Protein AF-A0A1I8EVM3-F1 (afdb_monomer)

Nearest PDB structures (foldseek):
  8cai-assembly1_L  TM=2.665E-01  e=5.292E+00  Escherichia coli BW25113
  7oya-assembly1_11  TM=4.062E-01  e=8.406E+00  Danio rerio

Organism: Wuchereria bancrofti (NCBI:txid6293)

Solvent-accessible surface area (backbone atoms only — not comparable to full-atom values): 5847 Å² total; per-residue (Å²): 129,57,73,59,86,52,32,34,42,42,67,45,78,44,80,54,97,91,37,86,43,81,43,78,64,25,26,32,38,30,54,100,83,37,78,64,39,66,34,47,65,40,20,29,35,78,49,53,88,79,51,93,86,43,60,34,30,41,32,12,45,53,48,95,80,80,48,82,58,42,72,48,76,45,57,61,92,48,41,81,83,69,46,72,93,42,45,83,46,80,85,51,85,64,82,79,127

Foldseek 3Di:
DDDDQFKDWAWDFDQDPNDTDIDTQFMFTADPNDGFWTDGEQAKEWDQDDDPRFIKIWHQYQDPPRDGTDIDIGHPVCCVVPNVRGHYDYTDGPPPD

Mean predicted aligned error: 6.43 Å

Sequence (97 aa):
YQQTRKSKVEQICVLENGKAVVKTLGCIFVHKGYNTLFLKPGTYTIWNQQIDGLAIGVICRQPKNDGMPSLETFRIEDIISKVNGLQYDQPRDQLIN

Secondary structure (DSSP, 8-state):
-EE-SSEEEEEEEEEETTEEEEEEEEEEEEETTEEEEEE-TTEEEEE-SSSTT--EEEEEEPPTTSPPPEEEEEEGGGHHHH-TTPEE---------

Radius of gyration: 14.05 Å; Cα contacts (8 Å, |Δi|>4): 199; chains: 1; bounding box: 40×22×39 Å

pLDDT: mean 83.73, std 12.53, range [35.88, 95.31]

Structure (mmCIF, N/CA/C/O backbone):
data_AF-A0A1I8EVM3-F1
#
_entry.id   AF-A0A1I8EVM3-F1
#
loop_
_atom_site.group_PDB
_atom_site.id
_atom_site.type_symbol
_atom_site.label_atom_id
_atom_site.label_alt_id
_atom_site.label_comp_id
_atom_site.label_asym_id
_atom_site.label_entity_id
_atom_site.label_seq_id
_atom_site.pdbx_PDB_ins_code
_atom_site.Cartn_x
_atom_site.Cartn_y
_atom_site.Cartn_z
_atom_site.occupancy
_atom_site.B_iso_or_equiv
_atom_site.auth_seq_id
_atom_site.auth_comp_id
_atom_site.auth_asym_id
_atom_site.auth_atom_id
_atom_site.pdbx_PDB_model_num
ATOM 1 N N . TYR A 1 1 ? 12.301 9.938 -4.197 1.00 52.69 1 TYR A N 1
ATOM 2 C CA . TYR A 1 1 ? 11.851 9.691 -2.814 1.00 52.69 1 TYR A CA 1
ATOM 3 C C . TYR A 1 1 ? 10.833 10.749 -2.418 1.00 52.69 1 TYR A C 1
ATOM 5 O O . TYR A 1 1 ? 11.196 11.916 -2.328 1.00 52.69 1 TYR A O 1
ATOM 13 N N . GLN A 1 2 ? 9.567 10.371 -2.241 1.00 57.66 2 GLN A N 1
ATOM 14 C CA . GLN A 1 2 ? 8.517 11.272 -1.758 1.00 57.66 2 GLN A CA 1
ATOM 15 C C . GLN A 1 2 ? 8.086 10.789 -0.372 1.00 57.66 2 GLN A C 1
ATOM 17 O O . GLN A 1 2 ? 7.634 9.652 -0.227 1.00 57.66 2 GLN A O 1
ATOM 22 N N . GLN A 1 3 ? 8.272 11.631 0.645 1.00 71.44 3 GLN A N 1
ATOM 23 C CA . GLN A 1 3 ? 7.889 11.340 2.024 1.00 71.44 3 GLN A CA 1
ATOM 24 C C . GLN A 1 3 ? 7.014 12.465 2.567 1.00 71.44 3 GLN A C 1
ATOM 26 O O . GLN A 1 3 ? 7.337 13.644 2.453 1.00 71.44 3 GLN A O 1
ATOM 31 N N . THR A 1 4 ? 5.900 12.077 3.171 1.00 76.69 4 THR A N 1
ATOM 32 C CA . THR A 1 4 ? 5.015 12.944 3.943 1.00 76.69 4 THR A CA 1
ATOM 33 C C . THR A 1 4 ? 5.018 12.487 5.403 1.00 76.69 4 THR A C 1
ATOM 35 O O . THR A 1 4 ? 5.635 11.483 5.757 1.00 76.69 4 THR A O 1
ATOM 38 N N . ARG A 1 5 ? 4.275 13.184 6.271 1.00 76.62 5 ARG A N 1
ATOM 39 C CA . ARG A 1 5 ? 4.093 12.760 7.672 1.00 76.62 5 ARG A CA 1
ATOM 40 C C . ARG A 1 5 ? 3.433 11.381 7.819 1.00 76.62 5 ARG A C 1
ATOM 42 O O . ARG A 1 5 ? 3.532 10.799 8.891 1.00 76.62 5 ARG A O 1
ATOM 49 N N . LYS A 1 6 ? 2.723 10.898 6.790 1.00 80.25 6 LYS A N 1
ATOM 50 C CA . LYS A 1 6 ? 1.907 9.670 6.845 1.00 80.25 6 LYS A CA 1
ATOM 51 C C . LYS A 1 6 ? 2.286 8.622 5.800 1.00 80.25 6 LYS A C 1
ATOM 53 O O . LYS A 1 6 ? 1.741 7.523 5.815 1.00 80.25 6 LYS A O 1
ATOM 58 N N . SER A 1 7 ? 3.181 8.947 4.874 1.00 83.50 7 SER A N 1
ATOM 59 C CA . SER A 1 7 ? 3.510 8.058 3.767 1.00 83.50 7 SER A CA 1
ATOM 60 C C . SER A 1 7 ? 4.938 8.231 3.285 1.00 83.50 7 SER A C 1
ATOM 62 O O . SER A 1 7 ? 5.512 9.316 3.358 1.00 83.50 7 SER A O 1
ATOM 64 N N . LYS A 1 8 ? 5.487 7.158 2.736 1.00 87.06 8 LYS A N 1
ATOM 65 C CA . LYS A 1 8 ? 6.769 7.127 2.043 1.00 87.06 8 LYS A CA 1
ATOM 66 C C . LYS A 1 8 ? 6.608 6.268 0.793 1.00 87.06 8 LYS A C 1
ATOM 68 O O . LYS A 1 8 ? 6.016 5.200 0.864 1.00 87.06 8 LYS A O 1
ATOM 73 N N . VAL A 1 9 ? 7.119 6.723 -0.345 1.00 85.81 9 VAL A N 1
ATOM 74 C CA . VAL A 1 9 ? 7.201 5.904 -1.564 1.00 85.81 9 VAL A CA 1
ATOM 75 C C . VAL A 1 9 ? 8.618 5.363 -1.678 1.00 85.81 9 VAL A C 1
ATOM 77 O O .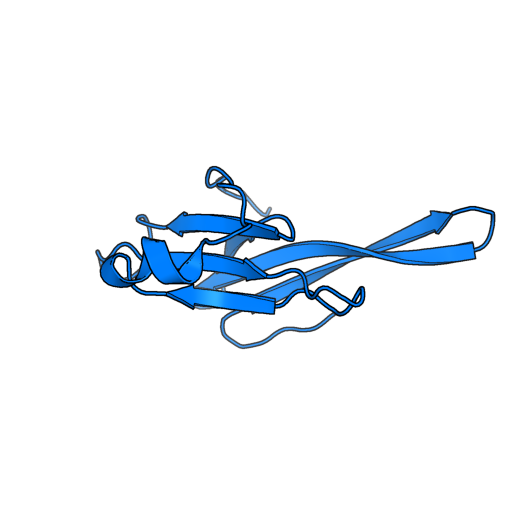 VAL A 1 9 ? 9.578 6.135 -1.759 1.00 85.81 9 VAL A O 1
ATOM 80 N N . GLU A 1 10 ? 8.749 4.041 -1.658 1.00 86.19 10 GLU A N 1
ATOM 81 C CA . GLU A 1 10 ? 10.025 3.349 -1.773 1.00 86.19 10 GLU A CA 1
ATOM 82 C C . GLU A 1 10 ? 10.343 3.049 -3.236 1.00 86.19 10 GLU A C 1
ATOM 84 O O . GLU A 1 10 ? 9.502 2.557 -3.987 1.00 86.19 10 GLU A O 1
ATOM 89 N N . GLN A 1 11 ? 11.566 3.370 -3.650 1.00 87.06 11 GLN A N 1
ATOM 90 C CA . GLN A 1 11 ? 12.022 3.241 -5.028 1.00 87.06 11 GLN A CA 1
ATOM 91 C C . GLN A 1 11 ? 13.393 2.578 -5.059 1.00 87.06 11 GLN A C 1
ATOM 93 O O . GLN A 1 11 ? 14.208 2.784 -4.162 1.00 87.06 11 GLN A O 1
ATOM 98 N N . ILE A 1 12 ? 13.656 1.841 -6.129 1.00 87.62 12 ILE A N 1
ATOM 99 C CA . ILE A 1 12 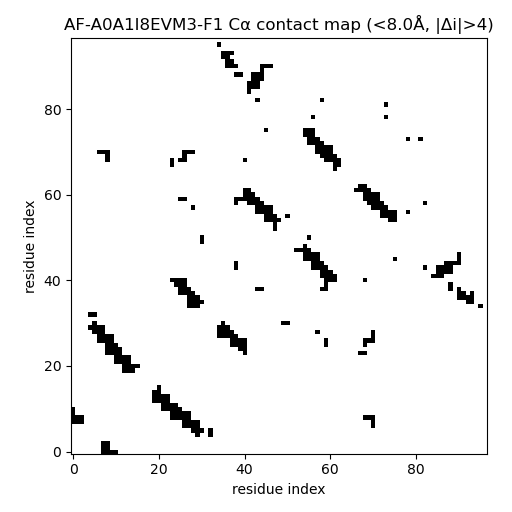? 14.940 1.222 -6.432 1.00 87.62 12 ILE A CA 1
ATOM 100 C C . ILE A 1 12 ? 15.411 1.688 -7.809 1.00 87.62 12 ILE A C 1
ATOM 102 O O . ILE A 1 12 ? 14.605 1.920 -8.709 1.00 87.62 12 ILE A O 1
ATOM 106 N N . CYS A 1 13 ? 16.720 1.835 -7.978 1.00 87.75 13 CYS A N 1
ATOM 107 C CA . CYS A 1 13 ? 17.329 2.020 -9.287 1.00 87.75 13 CYS A CA 1
ATOM 108 C C . CYS A 1 13 ? 17.817 0.657 -9.778 1.00 87.75 13 CYS A C 1
ATOM 110 O O . CYS A 1 13 ? 18.625 0.019 -9.106 1.00 87.75 13 CYS A O 1
ATOM 112 N N . VAL A 1 14 ? 17.310 0.202 -10.920 1.00 89.50 14 VAL A N 1
ATOM 113 C CA . VAL A 1 14 ? 17.727 -1.051 -11.557 1.00 89.50 14 VAL A CA 1
ATOM 114 C C . VAL A 1 14 ? 18.379 -0.754 -12.900 1.00 89.50 14 VAL A C 1
ATOM 116 O O . VAL A 1 14 ? 18.017 0.206 -13.579 1.00 89.50 14 VAL A O 1
ATOM 119 N N . LEU A 1 15 ? 19.356 -1.572 -13.284 1.00 92.19 15 LEU A N 1
ATOM 120 C CA . LEU A 1 15 ? 19.970 -1.490 -14.603 1.00 92.19 15 LEU A CA 1
ATOM 121 C C . LEU A 1 15 ? 19.183 -2.381 -15.568 1.00 92.19 15 LEU A C 1
ATOM 123 O O . LEU A 1 15 ? 19.225 -3.602 -15.454 1.00 92.19 15 LEU A O 1
ATOM 127 N N . GLU A 1 16 ? 18.484 -1.778 -16.525 1.00 90.06 16 GLU A N 1
ATOM 128 C CA . GLU A 1 16 ? 17.745 -2.494 -17.568 1.00 90.06 16 GLU A CA 1
ATOM 129 C C . GLU A 1 16 ? 18.237 -2.045 -18.939 1.00 90.06 16 GLU A C 1
ATOM 131 O O . GLU A 1 16 ? 18.280 -0.852 -19.239 1.00 90.06 16 GLU A O 1
ATOM 136 N N . ASN A 1 17 ? 18.649 -3.002 -19.778 1.00 90.31 17 ASN A N 1
ATOM 137 C CA . ASN A 1 17 ? 19.186 -2.738 -21.119 1.00 90.31 17 ASN A CA 1
ATOM 138 C C . ASN A 1 17 ? 20.317 -1.687 -21.129 1.00 90.31 17 ASN A C 1
ATOM 140 O O . ASN A 1 17 ? 20.364 -0.811 -21.992 1.00 90.31 17 ASN A O 1
ATOM 144 N N . GLY A 1 18 ? 21.207 -1.740 -20.130 1.00 90.75 18 GLY A N 1
ATOM 145 C CA . GLY A 1 18 ? 22.331 -0.807 -19.992 1.00 90.75 18 GLY A CA 1
ATOM 146 C C . GLY A 1 18 ? 21.943 0.610 -19.551 1.00 90.75 18 GLY A C 1
ATOM 147 O O . GLY A 1 18 ? 22.793 1.496 -19.558 1.00 90.75 18 GLY A O 1
ATOM 148 N N . LYS A 1 19 ? 20.685 0.843 -19.158 1.00 90.06 19 LYS A N 1
ATOM 149 C CA . LYS A 1 19 ? 20.197 2.131 -18.655 1.00 90.06 19 LYS A CA 1
ATOM 150 C C . LYS A 1 19 ? 19.725 2.003 -17.214 1.00 90.06 19 LYS A C 1
ATOM 152 O O . LY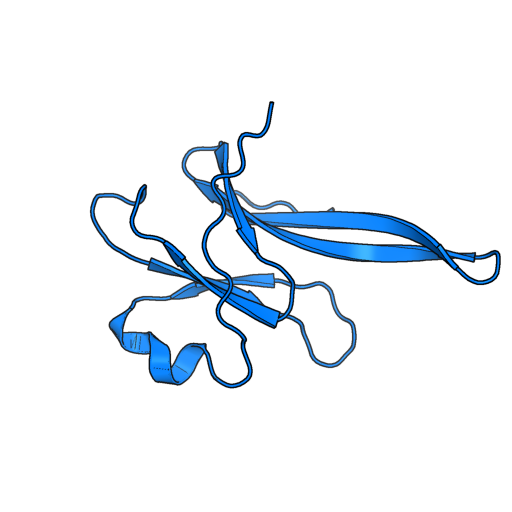S A 1 19 ? 19.087 1.023 -16.839 1.00 90.06 19 LYS A O 1
ATOM 157 N N . ALA A 1 20 ? 20.035 3.012 -16.408 1.00 89.19 20 ALA A N 1
ATOM 158 C CA . ALA A 1 20 ? 19.492 3.139 -15.064 1.00 89.19 20 ALA A CA 1
ATOM 159 C C . ALA A 1 20 ? 18.006 3.523 -15.149 1.00 89.19 20 ALA A C 1
ATOM 161 O O . ALA A 1 20 ? 17.662 4.560 -15.718 1.00 89.19 20 ALA A O 1
ATOM 162 N N . VAL A 1 21 ? 17.135 2.684 -14.592 1.00 88.69 21 VAL A N 1
ATOM 163 C CA . VAL A 1 21 ? 15.683 2.874 -14.552 1.00 88.69 21 VAL A CA 1
ATOM 164 C C . VAL A 1 21 ? 15.230 2.880 -13.097 1.00 88.69 21 VAL A C 1
ATOM 166 O O . VAL A 1 21 ? 15.516 1.957 -12.335 1.00 88.69 21 VAL A O 1
ATOM 169 N N . VAL A 1 22 ? 14.503 3.922 -12.699 1.00 84.88 22 VAL A N 1
ATOM 170 C CA . VAL A 1 22 ? 13.908 4.000 -11.362 1.00 84.88 22 VAL A CA 1
ATOM 171 C C . VAL A 1 22 ? 12.586 3.241 -11.363 1.00 84.88 22 VAL A C 1
ATOM 173 O O . VAL A 1 22 ? 11.679 3.574 -12.121 1.00 84.88 22 VAL A O 1
ATOM 176 N N . LYS A 1 23 ? 12.462 2.243 -10.488 1.00 84.69 23 LYS A N 1
ATOM 177 C CA . LYS A 1 23 ? 11.231 1.483 -10.259 1.00 84.69 23 LYS A CA 1
ATOM 178 C C . LYS A 1 23 ? 10.702 1.735 -8.860 1.00 84.69 23 LYS A C 1
ATOM 180 O O . LYS A 1 23 ? 11.465 1.818 -7.901 1.00 84.69 23 LYS A O 1
ATOM 185 N N . THR A 1 24 ? 9.386 1.843 -8.734 1.00 85.12 24 THR A N 1
ATOM 186 C CA . THR A 1 24 ? 8.743 1.923 -7.421 1.00 85.12 24 THR A CA 1
ATOM 187 C C . THR A 1 24 ? 8.601 0.520 -6.845 1.00 85.12 24 THR A C 1
ATOM 189 O O . THR A 1 24 ? 8.036 -0.357 -7.492 1.00 85.12 24 THR A O 1
ATOM 192 N N . LEU A 1 25 ? 9.113 0.318 -5.632 1.00 88.50 25 LEU A N 1
ATOM 193 C CA . LEU A 1 25 ? 9.008 -0.944 -4.906 1.00 88.50 25 LEU A CA 1
ATOM 194 C C . LEU A 1 25 ? 7.653 -1.051 -4.194 1.00 88.50 25 LEU A C 1
ATOM 196 O O . LEU A 1 25 ? 7.020 -2.104 -4.232 1.00 88.50 25 LEU A O 1
ATOM 200 N N . GLY A 1 26 ? 7.194 0.045 -3.582 1.00 89.75 26 GLY A N 1
ATOM 201 C CA . GLY A 1 26 ? 5.922 0.090 -2.867 1.00 89.75 26 GLY A CA 1
ATOM 202 C C . GLY A 1 26 ? 5.685 1.381 -2.092 1.00 89.75 26 GLY A C 1
ATOM 203 O O . GLY A 1 26 ? 6.511 2.298 -2.086 1.00 89.75 26 GLY A O 1
ATOM 204 N N . CYS A 1 27 ? 4.528 1.447 -1.442 1.00 91.62 27 CYS A N 1
ATOM 205 C CA . CYS A 1 27 ? 4.147 2.522 -0.541 1.00 91.62 27 CYS A CA 1
ATOM 206 C C . CYS A 1 27 ? 4.268 2.050 0.908 1.00 91.62 27 CYS A C 1
ATOM 208 O O . CYS A 1 27 ? 3.790 0.977 1.263 1.00 91.62 27 CYS A O 1
A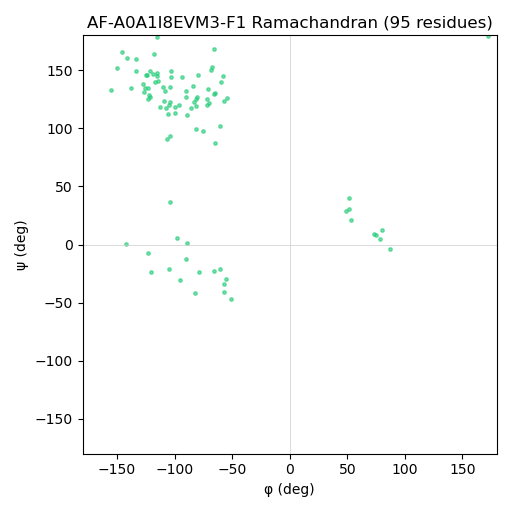TOM 210 N N . ILE A 1 28 ? 4.851 2.888 1.755 1.00 90.25 28 ILE A N 1
ATOM 211 C CA . ILE A 1 28 ? 5.002 2.667 3.187 1.00 90.25 28 ILE A CA 1
ATOM 212 C C . ILE A 1 28 ? 4.072 3.623 3.926 1.00 90.25 28 ILE A C 1
ATOM 214 O O . ILE A 1 28 ? 4.161 4.843 3.756 1.00 90.25 28 ILE A O 1
ATOM 218 N N . PHE A 1 29 ? 3.194 3.079 4.759 1.00 88.25 29 PHE A N 1
ATOM 219 C CA . PHE A 1 29 ? 2.382 3.841 5.693 1.00 88.25 29 PHE A CA 1
ATOM 220 C C . PHE A 1 29 ? 3.197 4.180 6.943 1.00 88.25 29 PHE A C 1
ATOM 222 O O . PHE A 1 29 ? 3.777 3.299 7.588 1.00 88.25 29 PHE A O 1
ATOM 229 N N . VAL A 1 30 ? 3.228 5.467 7.288 1.00 86.81 30 VAL A N 1
ATOM 230 C CA . VAL A 1 30 ? 3.941 5.977 8.461 1.00 86.81 30 VAL A CA 1
ATOM 231 C C . VAL A 1 30 ? 2.930 6.319 9.545 1.00 86.81 30 VAL A C 1
ATOM 233 O O . VAL A 1 30 ? 2.076 7.189 9.358 1.00 86.81 30 VAL A O 1
ATOM 236 N N . HIS A 1 31 ? 3.048 5.668 10.698 1.00 82.19 31 HIS A N 1
ATOM 237 C CA . HIS A 1 31 ? 2.217 5.925 11.866 1.00 82.19 31 HIS A CA 1
ATOM 238 C C . HIS A 1 31 ? 3.102 6.295 13.058 1.00 82.19 31 HIS A C 1
ATOM 240 O O . HIS A 1 31 ? 4.082 5.618 13.351 1.00 82.19 31 HIS A O 1
ATOM 246 N N . LYS A 1 32 ? 2.785 7.414 13.725 1.00 82.31 32 LYS A N 1
ATOM 247 C CA . LYS A 1 32 ? 3.562 7.961 14.860 1.00 82.31 32 LYS A CA 1
ATOM 248 C C . LYS A 1 32 ? 5.070 8.118 14.577 1.00 82.31 32 LYS A C 1
ATOM 250 O O . LYS A 1 32 ? 5.882 8.038 15.486 1.00 82.31 32 LYS A O 1
ATOM 255 N N . GLY A 1 33 ? 5.436 8.370 13.318 1.00 81.81 33 GLY A N 1
ATOM 256 C CA . GLY A 1 33 ? 6.831 8.527 12.886 1.00 81.81 33 GLY A CA 1
ATOM 257 C C . GLY A 1 33 ? 7.543 7.223 12.515 1.00 81.81 33 GLY A C 1
ATOM 258 O O . GLY A 1 33 ? 8.662 7.282 12.015 1.00 81.81 33 GLY A O 1
ATOM 259 N N . TYR A 1 34 ? 6.890 6.072 12.682 1.00 82.50 34 TYR A N 1
ATOM 260 C CA . TYR A 1 34 ? 7.433 4.759 12.344 1.00 82.50 34 TYR A CA 1
ATOM 261 C C . TYR A 1 34 ? 6.833 4.233 11.043 1.00 82.50 34 TYR A C 1
ATOM 263 O O . TYR A 1 34 ? 5.651 4.433 10.759 1.00 82.50 34 TYR A O 1
ATOM 271 N N . ASN A 1 35 ? 7.647 3.537 10.255 1.00 86.44 35 ASN A N 1
ATOM 272 C CA . ASN A 1 35 ? 7.163 2.754 9.123 1.00 86.44 35 ASN A CA 1
ATOM 273 C C . ASN A 1 35 ? 6.405 1.549 9.681 1.00 86.44 35 ASN A C 1
ATOM 275 O O . ASN A 1 35 ? 6.968 0.781 10.453 1.00 86.44 35 ASN A O 1
ATOM 279 N N . THR A 1 36 ? 5.135 1.405 9.320 1.00 85.12 36 THR A N 1
ATOM 280 C CA . THR A 1 36 ? 4.252 0.413 9.962 1.00 85.12 36 THR A CA 1
ATOM 281 C C . THR A 1 36 ? 3.676 -0.608 9.004 1.00 85.12 36 THR A C 1
ATOM 283 O O . THR A 1 36 ? 3.311 -1.697 9.427 1.00 85.12 36 THR A O 1
ATOM 286 N N . LEU A 1 37 ? 3.593 -0.278 7.718 1.00 88.19 37 LEU A N 1
ATOM 287 C CA . LEU A 1 37 ? 2.980 -1.151 6.733 1.00 88.19 37 LEU A CA 1
ATOM 288 C C . LEU A 1 37 ? 3.534 -0.840 5.353 1.00 88.19 37 LEU A C 1
ATOM 290 O O . LEU A 1 37 ? 3.583 0.323 4.956 1.00 88.19 3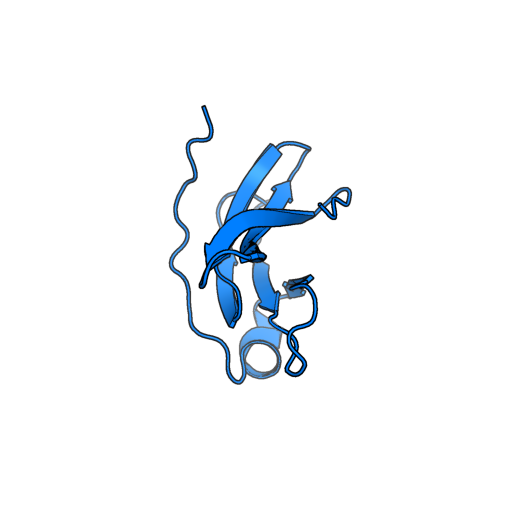7 LEU A O 1
ATOM 294 N N . PHE A 1 38 ? 3.908 -1.879 4.620 1.00 90.81 38 PHE A N 1
ATOM 295 C CA . PHE A 1 38 ? 4.339 -1.790 3.232 1.00 90.81 38 PHE A CA 1
ATOM 296 C C . PHE A 1 38 ? 3.289 -2.419 2.324 1.00 90.81 38 PHE A C 1
ATOM 298 O O . PHE A 1 38 ? 2.792 -3.506 2.611 1.00 90.81 38 PHE A O 1
ATOM 305 N N . LEU A 1 39 ? 2.986 -1.746 1.219 1.00 92.00 39 LEU A N 1
ATOM 306 C CA . LEU A 1 39 ? 2.087 -2.230 0.180 1.00 92.00 39 LEU A CA 1
ATOM 307 C C . LEU A 1 39 ? 2.762 -2.147 -1.181 1.00 92.00 39 LEU A C 1
ATOM 309 O O . LEU A 1 39 ? 3.376 -1.132 -1.525 1.00 92.00 39 LEU A O 1
ATOM 313 N N . LYS A 1 40 ? 2.574 -3.185 -1.992 1.00 92.81 40 LYS A N 1
ATOM 314 C CA . LYS A 1 40 ? 2.958 -3.143 -3.405 1.00 92.81 40 LYS A CA 1
ATOM 315 C C . LYS A 1 40 ? 2.080 -2.160 -4.196 1.00 92.81 40 LYS A C 1
ATOM 317 O O . LYS A 1 40 ? 0.921 -1.947 -3.847 1.00 92.81 40 LYS A O 1
ATOM 322 N N . PRO A 1 41 ? 2.577 -1.572 -5.295 1.00 92.44 41 PRO A N 1
ATOM 323 C CA . PRO A 1 41 ? 1.739 -0.748 -6.157 1.00 92.44 41 PRO A CA 1
ATOM 324 C C . PRO A 1 41 ? 0.554 -1.538 -6.725 1.00 92.44 41 PRO A C 1
ATOM 326 O O . PRO A 1 41 ? 0.699 -2.695 -7.114 1.00 92.44 41 PRO A O 1
ATOM 329 N N . GLY A 1 42 ? -0.617 -0.904 -6.786 1.00 94.00 42 GLY A N 1
ATOM 330 C CA . GLY A 1 42 ? -1.849 -1.529 -7.273 1.00 94.00 42 GLY A CA 1
ATOM 331 C C . GLY A 1 42 ? -2.552 -2.416 -6.243 1.00 94.00 42 GLY A C 1
ATOM 332 O O . GLY A 1 42 ? -3.470 -3.154 -6.605 1.00 94.00 42 GLY A O 1
ATOM 333 N N . THR A 1 43 ? -2.153 -2.346 -4.971 1.00 95.31 43 THR A N 1
ATOM 334 C CA . THR A 1 43 ? -2.752 -3.156 -3.911 1.00 95.31 43 THR A CA 1
ATOM 335 C C . THR A 1 43 ? -3.422 -2.333 -2.817 1.00 95.31 43 THR A C 1
ATOM 337 O O . THR A 1 43 ? -3.224 -1.119 -2.687 1.00 95.31 43 THR A O 1
ATOM 340 N N . TYR A 1 44 ? -4.255 -3.013 -2.034 1.00 95.19 44 TYR A N 1
ATOM 341 C CA . TYR A 1 44 ? -4.846 -2.498 -0.810 1.00 95.19 44 TYR A CA 1
ATOM 342 C C . TYR A 1 44 ? -4.741 -3.523 0.314 1.00 95.19 44 TYR A C 1
ATOM 344 O O . TYR A 1 44 ? -4.626 -4.721 0.071 1.00 95.19 44 TYR A O 1
ATOM 352 N N . THR A 1 45 ? -4.848 -3.061 1.552 1.00 93.81 45 THR A N 1
ATOM 353 C CA . THR A 1 45 ? -4.974 -3.939 2.711 1.00 93.81 45 THR A CA 1
ATOM 354 C C . THR A 1 45 ? -5.855 -3.321 3.785 1.00 93.81 45 THR A C 1
ATOM 356 O O . THR A 1 45 ? -6.153 -2.124 3.745 1.00 93.81 45 THR A O 1
ATOM 359 N N . ILE A 1 46 ? -6.277 -4.146 4.741 1.00 91.38 46 ILE A N 1
ATOM 360 C CA . ILE A 1 46 ? -7.012 -3.708 5.924 1.00 91.38 46 ILE A CA 1
ATOM 361 C C . ILE A 1 46 ? -6.062 -3.766 7.108 1.00 91.38 46 ILE A C 1
ATOM 363 O O . ILE A 1 46 ? -5.633 -4.837 7.531 1.00 91.38 46 ILE A O 1
ATOM 367 N N . TRP A 1 47 ? -5.725 -2.594 7.629 1.00 87.06 47 TRP A N 1
ATOM 368 C CA . TRP A 1 47 ? -4.811 -2.450 8.745 1.00 87.06 47 TRP A CA 1
ATOM 369 C C . TRP A 1 47 ? -5.596 -2.250 10.035 1.00 87.06 47 TRP A C 1
ATOM 371 O O . TRP A 1 47 ? -6.279 -1.242 10.208 1.00 87.06 47 TRP A O 1
ATOM 381 N N . ASN A 1 48 ? -5.514 -3.232 10.929 1.00 76.56 48 ASN A N 1
ATOM 382 C CA . ASN A 1 48 ? -6.271 -3.289 12.180 1.00 76.56 48 ASN A CA 1
ATOM 383 C C . ASN A 1 48 ? -5.422 -2.973 13.421 1.00 76.56 48 ASN A C 1
ATOM 385 O O . ASN A 1 48 ? -5.971 -2.629 14.462 1.00 76.56 48 ASN A O 1
ATOM 389 N N . GLN A 1 49 ? -4.097 -3.102 13.334 1.00 63.62 49 GLN A N 1
ATOM 390 C CA . GLN A 1 49 ? -3.307 -3.372 14.531 1.00 63.62 49 GLN A CA 1
ATOM 391 C C . GLN A 1 49 ? -2.803 -2.127 15.273 1.00 63.62 49 GLN A C 1
ATOM 393 O O . GLN A 1 49 ? -2.341 -2.271 16.400 1.00 63.62 49 GLN A O 1
ATOM 398 N N . GLN A 1 50 ? -2.866 -0.915 14.695 1.00 61.06 50 GLN A N 1
ATOM 399 C CA . GLN A 1 50 ? -2.149 0.234 15.287 1.00 61.06 50 GLN A CA 1
ATOM 400 C C . GLN A 1 50 ? -2.824 1.615 15.244 1.00 61.06 50 GLN A C 1
ATOM 402 O O . GLN A 1 50 ? -2.234 2.559 15.762 1.00 61.06 50 GLN A O 1
ATOM 407 N N . ILE A 1 51 ? -4.033 1.785 14.696 1.00 63.03 51 ILE A N 1
ATOM 408 C CA . ILE A 1 51 ? -4.702 3.104 14.710 1.00 63.03 51 ILE A CA 1
ATOM 409 C C . ILE A 1 51 ? -5.847 3.105 15.709 1.00 63.03 51 ILE A C 1
ATOM 411 O O . ILE A 1 51 ? -6.966 2.774 15.349 1.00 63.03 51 ILE A O 1
ATOM 415 N N . ASP A 1 52 ? -5.565 3.481 16.956 1.00 68.25 52 ASP A N 1
ATOM 416 C CA . ASP A 1 52 ? -6.574 3.860 17.960 1.00 68.25 52 ASP A CA 1
ATOM 417 C C . ASP A 1 52 ? -7.757 2.867 18.113 1.00 68.25 52 ASP A C 1
ATOM 419 O O . ASP A 1 52 ? -8.872 3.255 18.450 1.00 68.25 52 ASP A O 1
ATOM 423 N N . GLY A 1 53 ? -7.520 1.574 17.848 1.00 70.75 53 GLY A N 1
ATOM 424 C CA . GLY A 1 53 ? -8.530 0.507 17.902 1.00 70.75 53 GLY A CA 1
ATOM 425 C C . GLY A 1 53 ? -9.475 0.415 16.695 1.00 70.75 53 GLY A C 1
ATOM 426 O O . GLY A 1 53 ? -10.392 -0.403 16.707 1.00 70.75 53 GLY A O 1
ATOM 427 N N . LEU A 1 54 ? -9.266 1.216 15.649 1.00 78.62 54 LEU A N 1
ATOM 428 C CA . LEU A 1 54 ? -10.070 1.227 14.431 1.00 78.62 54 LEU A CA 1
ATOM 429 C C . LEU A 1 54 ? -9.301 0.620 13.257 1.00 78.62 54 LEU A C 1
ATOM 431 O O . LEU A 1 54 ? -8.166 0.996 12.959 1.00 78.62 54 LEU A O 1
ATOM 435 N N . ALA A 1 55 ? -9.960 -0.291 12.541 1.00 87.06 55 ALA A N 1
ATOM 436 C CA . ALA A 1 55 ? -9.452 -0.774 11.269 1.00 87.06 55 ALA A CA 1
ATOM 437 C C . ALA A 1 55 ? -9.560 0.329 10.211 1.00 87.06 55 ALA A C 1
ATOM 439 O O . ALA A 1 55 ? -10.606 0.965 10.061 1.00 87.06 55 ALA A O 1
ATOM 440 N N . ILE A 1 56 ? -8.488 0.526 9.449 1.00 90.12 56 ILE A N 1
ATOM 441 C CA . ILE A 1 56 ? -8.478 1.409 8.285 1.00 90.12 56 ILE A CA 1
ATOM 442 C C . ILE A 1 56 ? -8.094 0.630 7.036 1.00 90.12 56 ILE A 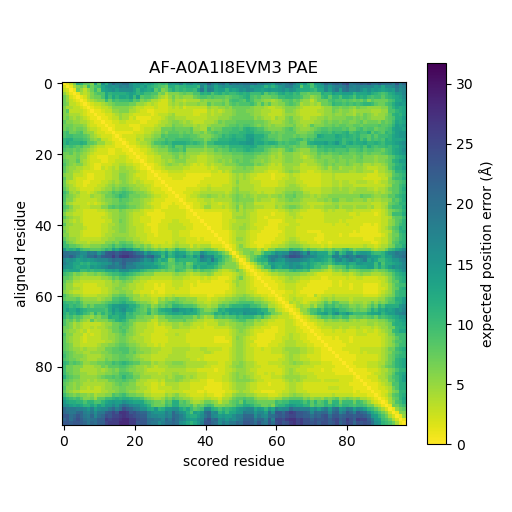C 1
ATOM 444 O O . ILE A 1 56 ? -7.320 -0.325 7.077 1.00 90.12 56 ILE A O 1
ATOM 448 N N . GLY A 1 57 ? -8.621 1.064 5.902 1.00 92.31 57 GLY A N 1
ATOM 449 C CA . GLY A 1 57 ? -8.137 0.621 4.613 1.00 92.31 57 GLY A CA 1
ATOM 450 C C . GLY A 1 57 ? -6.923 1.440 4.189 1.00 92.31 57 GLY A C 1
ATOM 451 O O . GLY A 1 57 ? -6.932 2.666 4.314 1.00 92.31 57 GLY A O 1
ATOM 452 N N . VAL A 1 58 ? -5.891 0.781 3.669 1.00 93.06 58 VAL A N 1
ATOM 453 C CA . VAL A 1 58 ? -4.692 1.427 3.116 1.00 93.06 58 VAL A CA 1
ATOM 454 C C . VAL A 1 58 ? -4.513 0.965 1.676 1.00 93.06 58 VAL A C 1
ATOM 456 O O . VAL A 1 58 ? -4.654 -0.218 1.387 1.00 93.06 58 VAL A O 1
ATOM 459 N N . ILE A 1 59 ? -4.231 1.895 0.770 1.00 94.56 59 ILE A N 1
ATOM 460 C CA . ILE A 1 59 ? -4.075 1.666 -0.669 1.00 94.56 59 ILE A CA 1
ATOM 461 C C . ILE A 1 59 ? -2.721 2.210 -1.108 1.00 94.56 59 ILE A C 1
ATOM 463 O O . ILE A 1 59 ? -2.389 3.349 -0.785 1.00 94.56 59 ILE A O 1
ATOM 467 N N . CYS A 1 60 ? -1.987 1.440 -1.909 1.00 93.69 60 CYS A N 1
ATOM 468 C CA . CYS A 1 60 ? -0.894 1.955 -2.729 1.00 93.69 60 CYS A CA 1
ATOM 469 C C . CYS A 1 60 ? -1.375 2.046 -4.177 1.00 93.69 60 CYS A C 1
ATOM 471 O O . CYS A 1 60 ? -1.352 1.073 -4.933 1.00 93.69 60 CYS A O 1
ATOM 473 N N . ARG A 1 61 ? -1.884 3.214 -4.567 1.00 92.12 61 ARG A N 1
ATOM 474 C CA . ARG A 1 61 ? -2.533 3.404 -5.861 1.00 92.12 61 ARG A CA 1
ATOM 475 C C . ARG A 1 61 ? -1.484 3.609 -6.940 1.00 92.12 61 ARG A C 1
ATOM 477 O O . ARG A 1 61 ? -0.735 4.579 -6.900 1.00 92.12 61 ARG A O 1
ATOM 484 N N . GLN A 1 62 ? -1.468 2.715 -7.924 1.00 89.75 62 GLN A N 1
ATOM 485 C CA . GLN A 1 62 ? -0.665 2.869 -9.133 1.00 89.75 62 GLN A CA 1
ATOM 486 C C . GLN A 1 62 ? -1.460 3.702 -10.156 1.00 89.75 62 GLN A C 1
ATOM 488 O O . GLN A 1 62 ? -2.536 3.271 -10.580 1.00 89.75 62 GLN A O 1
ATOM 493 N N . PRO A 1 63 ? -0.990 4.894 -10.560 1.00 84.81 63 PRO A N 1
ATOM 494 C CA . PRO A 1 63 ? -1.618 5.644 -11.644 1.00 84.81 63 PRO A CA 1
ATOM 495 C C . PRO A 1 63 ? -1.423 4.936 -12.993 1.00 84.81 63 PRO A C 1
ATOM 497 O O . PRO A 1 63 ? -0.409 4.279 -13.221 1.00 84.81 63 PRO A O 1
ATOM 500 N N . LYS A 1 64 ? -2.388 5.115 -13.907 1.00 79.06 64 LYS A N 1
ATOM 501 C CA . LYS A 1 64 ? -2.420 4.452 -15.226 1.00 79.06 64 LYS A CA 1
ATOM 502 C C . LYS A 1 64 ? -1.283 4.855 -16.177 1.00 79.06 64 LYS A C 1
ATOM 504 O O . LYS A 1 64 ? -0.986 4.102 -17.092 1.00 79.06 64 LYS A O 1
ATOM 509 N N . ASN A 1 65 ? -0.671 6.022 -15.973 1.00 78.94 65 ASN A N 1
ATOM 510 C CA . ASN A 1 65 ? 0.313 6.612 -16.892 1.00 78.94 65 ASN A CA 1
ATOM 511 C C . ASN A 1 65 ? 1.756 6.477 -16.372 1.00 78.94 65 ASN A C 1
ATOM 513 O O . ASN A 1 65 ? 2.517 7.437 -16.458 1.00 78.94 65 ASN A O 1
ATOM 517 N N . ASP A 1 66 ? 2.094 5.359 -15.722 1.00 68.94 66 ASP A N 1
ATOM 518 C CA . ASP A 1 66 ? 3.412 5.118 -15.101 1.00 68.94 66 ASP A CA 1
ATOM 519 C C . ASP A 1 66 ? 3.877 6.208 -14.114 1.00 68.94 66 ASP A C 1
ATOM 521 O O . ASP A 1 66 ? 5.057 6.342 -13.789 1.00 68.94 66 ASP A O 1
ATOM 525 N N . GLY A 1 67 ? 2.931 6.994 -13.597 1.00 74.50 67 GLY A N 1
ATOM 526 C CA . GLY A 1 67 ? 3.192 7.989 -12.566 1.00 74.50 67 GLY A CA 1
ATOM 527 C C . GLY A 1 67 ? 3.621 7.353 -11.241 1.00 74.50 67 GLY A C 1
ATOM 528 O O . GLY A 1 67 ? 3.492 6.146 -11.014 1.00 74.50 67 GLY A O 1
ATOM 529 N N . MET A 1 68 ? 4.102 8.192 -10.325 1.00 82.19 68 MET A N 1
ATOM 530 C CA . MET A 1 68 ? 4.498 7.740 -8.994 1.00 82.19 68 MET A CA 1
ATOM 531 C C . MET A 1 68 ? 3.275 7.234 -8.207 1.00 82.19 68 MET A C 1
ATOM 533 O O . MET A 1 68 ? 2.272 7.949 -8.131 1.00 82.19 68 MET A O 1
ATOM 537 N N . PRO A 1 69 ? 3.343 6.031 -7.608 1.00 86.69 69 PRO A N 1
ATOM 538 C CA . PRO A 1 69 ? 2.295 5.535 -6.730 1.00 86.69 69 PRO A CA 1
ATOM 539 C C . PRO A 1 69 ? 2.038 6.453 -5.545 1.00 86.69 69 PRO A C 1
ATOM 541 O O . PRO A 1 69 ? 2.968 7.036 -4.985 1.00 86.69 69 PRO A O 1
ATOM 544 N N . SER A 1 70 ? 0.779 6.541 -5.136 1.00 88.31 70 SER A N 1
ATOM 545 C CA . SER A 1 70 ? 0.356 7.313 -3.972 1.00 88.31 70 SER A CA 1
ATOM 546 C C . SER A 1 70 ? -0.197 6.401 -2.889 1.00 88.31 70 SER A C 1
ATOM 548 O O . SER A 1 70 ? -0.863 5.402 -3.164 1.00 88.31 70 SER A O 1
ATOM 550 N N . LEU A 1 71 ? 0.057 6.766 -1.634 1.00 90.69 71 LEU A N 1
ATOM 551 C CA . LEU A 1 71 ? -0.595 6.123 -0.505 1.00 90.69 71 LEU A CA 1
ATOM 552 C C . LEU A 1 71 ? -1.894 6.857 -0.175 1.00 90.69 71 LEU A C 1
ATOM 554 O O . LEU A 1 71 ? -1.886 8.067 0.055 1.00 90.69 71 LEU A O 1
ATOM 558 N N . GLU A 1 72 ? -2.990 6.114 -0.113 1.00 91.69 72 GLU A N 1
ATOM 559 C CA . GLU A 1 72 ? -4.309 6.605 0.274 1.00 91.69 72 GLU A CA 1
ATOM 560 C C . GLU A 1 72 ? -4.842 5.766 1.438 1.00 91.69 72 GLU A C 1
ATOM 562 O O . GLU A 1 72 ? -4.598 4.563 1.513 1.00 91.69 72 GLU A O 1
ATOM 567 N N . THR A 1 73 ? -5.596 6.388 2.343 1.00 90.50 73 THR A N 1
ATOM 568 C CA . THR A 1 73 ? -6.316 5.680 3.409 1.00 90.50 73 THR A CA 1
ATOM 569 C C . THR A 1 73 ? -7.813 5.900 3.269 1.00 90.50 73 THR A C 1
ATOM 571 O O . THR A 1 73 ? -8.238 6.987 2.875 1.00 90.50 73 THR A O 1
ATOM 574 N N . PHE A 1 74 ? -8.617 4.907 3.632 1.00 92.06 74 PHE A N 1
ATOM 575 C CA . PHE A 1 74 ? -10.074 4.971 3.556 1.00 92.06 74 PHE A CA 1
ATOM 576 C C . PHE A 1 74 ? -10.728 4.294 4.767 1.00 92.06 74 PHE A C 1
ATOM 578 O O . PHE A 1 74 ? -10.095 3.500 5.467 1.00 92.06 74 PHE A O 1
ATOM 585 N N . ARG A 1 75 ? -11.994 4.625 5.037 1.00 90.94 75 ARG A N 1
ATOM 586 C CA . ARG A 1 75 ? -12.785 3.954 6.076 1.00 90.94 75 ARG A CA 1
ATOM 587 C C . ARG A 1 75 ? -13.315 2.630 5.547 1.00 90.94 75 ARG A C 1
ATOM 589 O O . ARG A 1 75 ? -13.659 2.543 4.377 1.00 90.94 75 ARG A O 1
ATOM 596 N N . ILE A 1 76 ? -13.430 1.614 6.398 1.00 90.88 76 ILE A N 1
ATOM 597 C CA . ILE A 1 76 ? -13.850 0.265 5.973 1.00 90.88 76 ILE A CA 1
ATOM 598 C C . ILE A 1 76 ? -15.219 0.274 5.275 1.00 90.88 76 ILE A C 1
ATOM 600 O O . ILE A 1 76 ? -15.415 -0.466 4.316 1.00 90.88 76 ILE A O 1
ATOM 604 N N . GLU A 1 77 ? -16.122 1.162 5.694 1.00 92.19 77 GLU A N 1
ATOM 605 C CA . GLU A 1 77 ? -17.429 1.391 5.059 1.00 92.19 77 GLU A CA 1
ATOM 606 C C . GLU A 1 77 ? -17.343 1.734 3.560 1.00 92.19 77 GLU A C 1
ATOM 608 O O . GLU A 1 77 ? -18.214 1.344 2.786 1.00 92.19 77 GLU A O 1
ATOM 613 N N . ASP A 1 78 ? -16.252 2.364 3.117 1.00 94.50 78 ASP A N 1
ATOM 614 C CA . ASP A 1 78 ? -16.061 2.789 1.729 1.00 94.50 78 ASP A CA 1
ATOM 615 C C . ASP A 1 78 ? -15.402 1.717 0.843 1.00 94.50 78 ASP A C 1
ATOM 617 O O . ASP A 1 78 ? -15.157 1.975 -0.342 1.00 94.50 78 ASP A O 1
ATOM 621 N N . ILE A 1 79 ? -15.086 0.527 1.380 1.00 93.31 79 ILE A N 1
ATOM 622 C CA . ILE A 1 79 ? -14.209 -0.466 0.732 1.00 93.31 79 ILE A CA 1
ATOM 623 C C . ILE A 1 79 ? -14.620 -0.787 -0.706 1.00 93.31 79 ILE A C 1
ATOM 625 O O . ILE A 1 79 ? -13.783 -0.713 -1.603 1.00 93.31 79 ILE A O 1
ATOM 629 N N . ILE A 1 80 ? -15.909 -1.036 -0.950 1.00 92.12 80 ILE A N 1
ATOM 630 C CA . ILE A 1 80 ? -16.445 -1.410 -2.268 1.00 92.12 80 ILE A CA 1
ATOM 631 C C . ILE A 1 80 ? -16.107 -0.346 -3.323 1.00 92.12 80 ILE A C 1
ATOM 633 O O . ILE A 1 80 ? -15.718 -0.672 -4.442 1.00 92.12 80 ILE A O 1
ATOM 637 N N . SER A 1 81 ? -16.200 0.935 -2.957 1.00 93.81 81 SER A N 1
ATOM 638 C CA . SER A 1 81 ? -15.931 2.052 -3.869 1.00 93.81 81 SER A CA 1
ATOM 639 C C . SER A 1 81 ? -14.435 2.326 -4.068 1.00 93.81 81 SER A C 1
ATOM 641 O O . SER A 1 81 ? -14.033 2.914 -5.073 1.00 93.81 81 SER A O 1
ATOM 643 N N . LYS A 1 82 ? -13.595 1.915 -3.111 1.00 94.12 82 LYS A N 1
ATOM 644 C CA . LYS A 1 82 ? -12.175 2.284 -3.049 1.00 94.12 82 LYS A CA 1
ATOM 645 C C . LYS A 1 82 ? -11.242 1.252 -3.670 1.00 94.12 82 LYS A C 1
ATOM 647 O O . LYS A 1 82 ? -10.198 1.648 -4.193 1.00 94.12 82 LYS A O 1
ATOM 652 N N . VAL A 1 83 ? -11.612 -0.030 -3.631 1.00 94.38 83 VAL A N 1
ATOM 653 C CA . VAL A 1 83 ? -10.723 -1.146 -4.006 1.00 94.38 83 VAL A CA 1
ATOM 654 C C . VAL A 1 83 ? -10.914 -1.656 -5.432 1.00 94.38 83 VAL A C 1
ATOM 656 O O . VAL A 1 83 ? -10.292 -2.639 -5.824 1.00 94.38 83 VAL A O 1
ATOM 659 N N . ASN A 1 84 ? -11.753 -0.992 -6.230 1.00 92.81 84 ASN A N 1
ATOM 660 C CA . ASN A 1 84 ? -11.994 -1.397 -7.609 1.00 92.81 84 ASN A CA 1
ATOM 661 C C . ASN A 1 84 ? -10.684 -1.430 -8.420 1.00 92.81 84 ASN A C 1
ATOM 663 O O . ASN A 1 84 ? -9.973 -0.428 -8.513 1.00 92.81 84 ASN A O 1
ATOM 667 N N . GLY A 1 85 ? -10.379 -2.591 -9.004 1.00 91.38 85 GLY A N 1
ATOM 668 C CA . GLY A 1 85 ? -9.156 -2.826 -9.772 1.00 91.38 85 GLY A CA 1
ATOM 669 C C . GLY A 1 85 ? -7.884 -2.982 -8.932 1.00 91.38 85 GLY A C 1
ATOM 670 O O . GLY A 1 85 ? -6.801 -3.024 -9.509 1.00 91.38 85 GLY A O 1
ATOM 671 N N . LEU A 1 86 ? -7.991 -3.068 -7.602 1.00 94.00 86 LEU A N 1
ATOM 672 C CA . LEU A 1 86 ? -6.861 -3.312 -6.706 1.00 94.00 86 LEU A CA 1
ATOM 673 C C . LEU A 1 86 ? -6.842 -4.762 -6.226 1.00 94.00 86 LEU A C 1
ATOM 675 O O . LEU A 1 86 ? -7.882 -5.392 -6.039 1.00 94.00 86 LEU A O 1
ATOM 679 N N . GLN A 1 87 ? -5.642 -5.276 -5.977 1.00 95.12 87 GLN A N 1
ATOM 680 C CA . GLN A 1 87 ? -5.455 -6.593 -5.370 1.00 95.12 87 GLN A CA 1
ATOM 681 C C . GLN A 1 87 ? -5.304 -6.467 -3.855 1.00 95.12 87 GLN A C 1
ATOM 683 O O . GLN A 1 87 ? -4.694 -5.518 -3.367 1.00 95.12 87 GLN A O 1
ATOM 688 N N . TYR A 1 88 ? -5.837 -7.426 -3.104 1.00 93.62 88 TYR A N 1
ATOM 689 C CA . TYR A 1 88 ? -5.583 -7.486 -1.669 1.00 93.62 88 TYR A CA 1
ATOM 690 C C . TYR A 1 88 ? -4.134 -7.926 -1.414 1.00 93.62 88 TYR A C 1
ATOM 692 O O . TYR A 1 88 ? -3.706 -8.969 -1.907 1.00 93.62 88 TYR A O 1
ATOM 700 N N . ASP A 1 89 ? -3.387 -7.139 -0.646 1.00 91.81 89 ASP A N 1
ATOM 701 C CA . ASP A 1 89 ? -2.043 -7.462 -0.168 1.00 91.81 89 ASP A CA 1
ATOM 702 C C . ASP A 1 89 ? -2.135 -7.779 1.315 1.00 91.81 89 ASP A C 1
ATOM 704 O O . ASP A 1 89 ? -2.563 -6.953 2.123 1.00 91.81 89 ASP A O 1
ATOM 708 N N . GLN A 1 90 ? -1.787 -9.004 1.683 1.00 85.88 90 GLN A N 1
ATOM 709 C CA . GLN A 1 90 ? -1.825 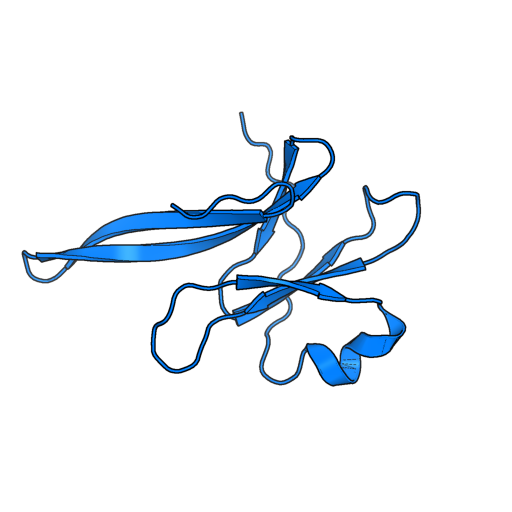-9.400 3.080 1.00 85.88 90 GLN A CA 1
ATOM 710 C C . GLN A 1 90 ? -0.795 -8.569 3.862 1.00 85.88 90 GLN A C 1
ATOM 712 O O . GLN A 1 90 ? 0.361 -8.509 3.428 1.00 85.88 90 GLN A O 1
ATOM 717 N N . PRO A 1 91 ? -1.178 -7.945 4.997 1.00 71.44 91 PRO A N 1
ATOM 718 C CA . PRO A 1 91 ? -0.241 -7.180 5.803 1.00 71.44 91 PRO A CA 1
ATOM 719 C C . PRO A 1 91 ? 0.948 -8.060 6.164 1.00 71.44 91 PRO A C 1
ATOM 721 O O . PRO A 1 91 ? 0.784 -9.163 6.689 1.00 71.44 91 PRO A O 1
ATOM 724 N N . ARG A 1 92 ? 2.146 -7.580 5.851 1.00 69.62 92 ARG A N 1
ATOM 725 C CA . ARG A 1 92 ? 3.384 -8.169 6.345 1.00 69.62 92 ARG A CA 1
ATOM 726 C C . ARG A 1 92 ? 3.875 -7.236 7.427 1.00 69.62 92 ARG A C 1
ATOM 728 O O . ARG A 1 92 ? 4.096 -6.059 7.139 1.00 69.62 92 ARG A O 1
ATOM 735 N N . ASP A 1 93 ? 4.054 -7.758 8.632 1.00 55.16 93 ASP A N 1
ATOM 736 C CA . ASP A 1 93 ? 4.781 -7.042 9.669 1.00 55.16 93 ASP A CA 1
ATOM 737 C C . ASP A 1 93 ? 6.199 -6.807 9.142 1.00 55.16 93 ASP A C 1
ATOM 739 O O . ASP A 1 93 ? 7.017 -7.726 9.056 1.00 55.16 93 ASP A O 1
ATOM 743 N N . GLN A 1 94 ? 6.485 -5.587 8.688 1.00 54.28 94 GLN A N 1
ATOM 744 C CA . GLN A 1 94 ? 7.852 -5.212 8.367 1.00 54.28 94 GLN A CA 1
ATOM 745 C C . GLN A 1 94 ? 8.584 -4.985 9.690 1.00 54.28 94 GLN A C 1
ATOM 747 O O . GLN A 1 94 ? 8.516 -3.906 10.273 1.00 54.28 94 GLN A O 1
ATOM 752 N N . LEU A 1 95 ? 9.317 -6.002 10.149 1.00 40.84 95 LEU A N 1
ATOM 753 C CA . LEU A 1 95 ? 10.471 -5.793 11.020 1.00 40.84 95 LEU A CA 1
ATOM 754 C C . LEU A 1 95 ? 11.518 -5.025 10.204 1.00 40.84 95 LEU A C 1
ATOM 756 O O . LEU A 1 95 ? 12.342 -5.621 9.511 1.00 40.84 95 LEU A O 1
ATOM 760 N N . ILE A 1 96 ? 11.436 -3.696 10.215 1.00 46.03 96 ILE A N 1
ATOM 761 C CA . ILE A 1 96 ? 12.525 -2.849 9.730 1.00 46.03 96 ILE A CA 1
ATOM 762 C C . ILE A 1 96 ? 13.533 -2.754 10.878 1.00 46.03 96 ILE A C 1
ATOM 764 O O . ILE A 1 96 ? 13.300 -2.013 11.832 1.00 46.03 96 ILE A O 1
ATOM 768 N N . ASN A 1 97 ? 14.596 -3.559 10.801 1.00 35.88 9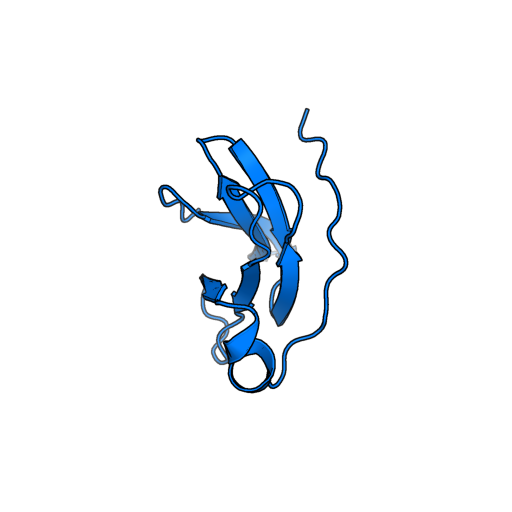7 ASN A N 1
ATOM 769 C CA . 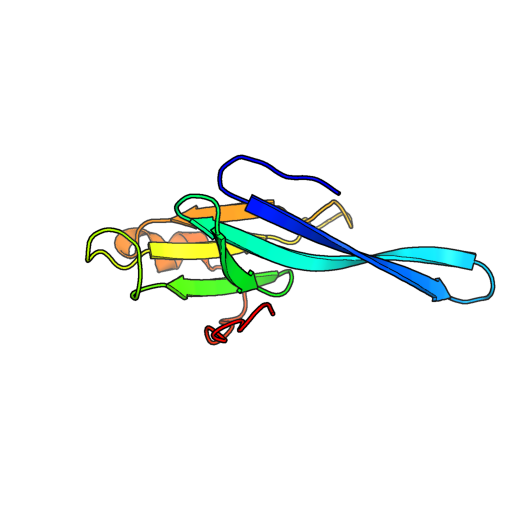ASN A 1 97 ? 15.830 -3.327 11.559 1.00 35.88 97 ASN A CA 1
ATOM 770 C C . ASN A 1 97 ? 16.569 -2.105 11.007 1.00 35.88 97 ASN A C 1
ATOM 772 O O . ASN A 1 97 ? 16.553 -1.926 9.766 1.00 35.88 97 ASN A O 1
#